Protein AF-A0A2E5VD60-F1 (afdb_monomer_lite)

pLDDT: mean 83.93, std 7.32, range [50.69, 93.19]

Radius of gyration: 13.12 Å; chains: 1; bounding box: 32×21×28 Å

Foldseek 3Di:
DDDDDDDPDDPVVVVVVVVVVVVCPPPDDDPDNVPDDPDDDDDDDDDD

Structure (mmCIF, N/CA/C/O backbone):
data_AF-A0A2E5VD60-F1
#
_entry.id   AF-A0A2E5VD60-F1
#
loop_
_atom_site.group_PDB
_atom_site.id
_atom_site.type_symbol
_atom_site.label_atom_id
_atom_site.label_alt_id
_atom_site.label_comp_id
_atom_site.label_asym_id
_atom_site.label_entity_id
_atom_site.label_seq_id
_atom_site.pdbx_PDB_ins_code
_atom_site.Cartn_x
_atom_site.Cartn_y
_atom_site.Cartn_z
_atom_site.occupancy
_atom_site.B_iso_or_equiv
_atom_site.auth_seq_id
_atom_site.auth_comp_id
_atom_site.auth_asym_id
_atom_site.auth_atom_id
_atom_site.pdbx_PDB_model_num
ATOM 1 N N . ASP A 1 1 ? 7.383 7.965 8.135 1.00 72.44 1 ASP A N 1
ATOM 2 C CA . ASP A 1 1 ? 6.000 8.029 8.644 1.00 72.44 1 ASP A CA 1
ATOM 3 C C . ASP A 1 1 ? 5.014 7.915 7.497 1.00 72.44 1 ASP A C 1
ATOM 5 O O . ASP A 1 1 ? 5.343 8.330 6.390 1.00 72.44 1 ASP A O 1
ATOM 9 N N . VAL A 1 2 ? 3.869 7.277 7.740 1.00 83.06 2 VAL A N 1
ATOM 10 C CA . VAL A 1 2 ? 2.780 7.107 6.763 1.00 83.06 2 VAL A CA 1
ATOM 11 C C . VAL A 1 2 ? 1.728 8.174 7.043 1.00 83.06 2 VAL A C 1
ATOM 13 O O . VAL A 1 2 ? 1.430 8.443 8.202 1.00 83.06 2 VAL A O 1
ATOM 16 N N . VAL A 1 3 ? 1.186 8.788 5.992 1.00 84.31 3 VAL A N 1
ATOM 17 C CA . VAL A 1 3 ? 0.102 9.771 6.094 1.00 84.31 3 VAL A CA 1
ATOM 18 C C . VAL A 1 3 ? -1.040 9.304 5.208 1.00 84.31 3 VAL A C 1
ATOM 20 O O . VAL A 1 3 ? -0.850 9.089 4.011 1.00 84.31 3 VAL A O 1
ATOM 23 N N . VAL A 1 4 ? -2.222 9.146 5.795 1.00 84.81 4 VAL A N 1
ATOM 24 C CA . VAL A 1 4 ? -3.443 8.820 5.057 1.00 84.81 4 VAL A CA 1
ATOM 25 C C . VAL A 1 4 ? -4.101 10.118 4.593 1.00 84.81 4 VAL A C 1
ATOM 27 O O . VAL A 1 4 ? -4.278 11.048 5.377 1.00 84.81 4 VAL A O 1
ATOM 30 N N . GLY A 1 5 ? -4.418 10.190 3.298 1.00 84.75 5 GLY A N 1
ATOM 31 C CA . GLY A 1 5 ? -5.144 11.308 2.695 1.00 84.75 5 GLY A CA 1
ATOM 32 C C . GLY A 1 5 ? -6.647 11.235 2.975 1.00 84.75 5 GLY A C 1
ATOM 33 O O . GLY A 1 5 ? -7.082 10.990 4.095 1.00 84.75 5 GLY A O 1
ATOM 34 N N . GLN A 1 6 ? -7.469 11.437 1.945 1.00 83.06 6 GLN A N 1
ATOM 35 C CA . GLN A 1 6 ? -8.910 11.201 2.060 1.00 83.06 6 GLN A CA 1
ATOM 36 C C . GLN A 1 6 ? -9.179 9.692 2.151 1.00 83.06 6 GLN A C 1
ATOM 38 O O . GLN A 1 6 ? -8.783 8.941 1.263 1.00 83.06 6 GLN A O 1
ATOM 43 N N . CYS A 1 7 ? -9.842 9.249 3.219 1.00 81.94 7 CYS A N 1
ATOM 44 C CA . CYS A 1 7 ? -10.219 7.854 3.433 1.00 81.94 7 CYS A CA 1
ATOM 45 C C . CYS A 1 7 ? -11.632 7.794 4.024 1.00 81.94 7 CYS A C 1
ATOM 47 O O . CYS A 1 7 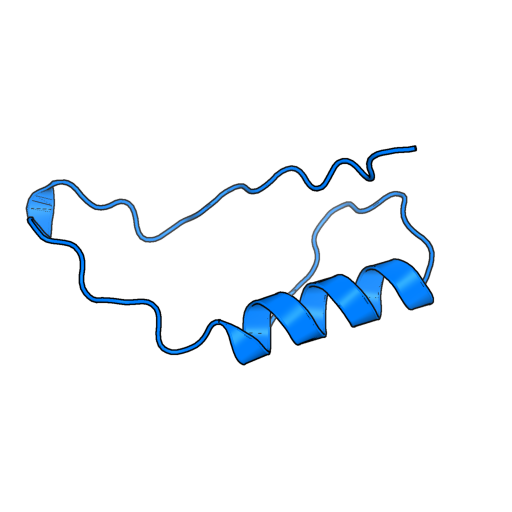? -11.943 8.525 4.961 1.00 81.94 7 CYS A O 1
ATOM 49 N N . ASN A 1 8 ? -12.485 6.933 3.468 1.00 86.00 8 ASN A N 1
ATOM 50 C CA . ASN A 1 8 ? -13.851 6.679 3.940 1.00 86.00 8 ASN A CA 1
ATOM 51 C C . ASN A 1 8 ? -13.939 5.497 4.927 1.00 86.00 8 ASN A C 1
ATOM 53 O O . ASN A 1 8 ? -15.038 5.142 5.348 1.00 86.00 8 ASN A O 1
ATOM 57 N N . GLY A 1 9 ? -12.805 4.869 5.255 1.00 83.50 9 GLY A N 1
ATOM 58 C CA . GLY A 1 9 ? -12.717 3.749 6.188 1.00 83.50 9 GLY A CA 1
ATOM 59 C C . GLY A 1 9 ? -12.747 4.192 7.650 1.00 83.50 9 GLY A C 1
ATOM 60 O O . GLY A 1 9 ? -12.420 5.331 7.984 1.00 83.50 9 GLY A O 1
ATOM 61 N N . ASP A 1 10 ? -13.125 3.273 8.538 1.00 90.12 10 ASP A N 1
ATOM 62 C CA . ASP A 1 10 ? -13.061 3.513 9.977 1.00 90.12 10 ASP A CA 1
ATOM 63 C C . ASP A 1 10 ? -11.614 3.498 10.507 1.00 90.12 10 ASP A C 1
ATOM 65 O O . ASP A 1 10 ? -10.644 3.191 9.806 1.00 90.12 10 ASP A O 1
ATOM 69 N N . GLN A 1 11 ? -11.449 3.823 11.790 1.00 90.31 11 GLN A N 1
ATOM 70 C CA . GLN A 1 11 ? -10.124 3.917 12.397 1.00 90.31 11 GLN A CA 1
ATOM 71 C C . GLN A 1 11 ? -9.381 2.569 12.465 1.00 90.31 11 GLN A C 1
ATOM 73 O O . GLN A 1 11 ? -8.149 2.558 12.524 1.00 90.31 11 GLN A O 1
ATOM 78 N N . VAL A 1 12 ? -10.092 1.438 12.462 1.00 91.25 12 VAL A N 1
ATOM 79 C CA . VAL A 1 12 ? -9.478 0.102 12.463 1.00 91.25 12 VAL A CA 1
ATOM 80 C C . VAL A 1 12 ? -8.906 -0.202 11.082 1.00 91.25 12 VAL A C 1
ATOM 82 O O . VAL A 1 12 ? -7.750 -0.622 10.980 1.00 91.25 12 VAL A O 1
ATOM 85 N N . VAL A 1 13 ? -9.668 0.083 10.024 1.00 88.94 13 VAL A N 1
ATOM 86 C CA . VAL A 1 13 ? -9.216 -0.042 8.633 1.00 88.94 13 VAL A CA 1
ATOM 87 C C . VAL A 1 13 ? -7.997 0.846 8.385 1.00 88.94 13 VAL A C 1
ATOM 89 O O . VAL A 1 13 ? -6.980 0.357 7.896 1.00 88.94 13 VAL A O 1
ATOM 92 N N . ILE A 1 14 ? -8.048 2.115 8.803 1.00 91.06 14 ILE A N 1
ATOM 93 C CA . ILE A 1 14 ? -6.938 3.068 8.643 1.00 91.06 14 ILE A CA 1
ATOM 94 C C . ILE A 1 14 ? -5.649 2.540 9.292 1.00 91.06 14 ILE A C 1
ATOM 96 O O . ILE A 1 14 ? -4.603 2.505 8.644 1.00 91.06 14 ILE A O 1
ATOM 100 N N . ARG A 1 15 ? -5.718 2.048 10.537 1.00 91.62 15 ARG A N 1
ATOM 101 C CA . ARG A 1 15 ? -4.550 1.469 11.228 1.00 91.62 15 ARG A CA 1
ATOM 102 C C . ARG A 1 15 ? -4.001 0.234 10.518 1.00 91.62 15 ARG A C 1
ATOM 104 O O . ARG A 1 15 ? -2.788 0.030 10.493 1.00 91.62 15 ARG A O 1
ATOM 111 N N . SER A 1 16 ? -4.880 -0.596 9.957 1.00 91.50 16 SER A N 1
ATOM 112 C CA . SER A 1 16 ? -4.480 -1.776 9.184 1.00 91.50 16 SER A CA 1
ATOM 113 C C . SER A 1 16 ? -3.689 -1.380 7.932 1.00 91.50 16 SER A C 1
ATOM 115 O O . SER A 1 16 ? -2.632 -1.956 7.663 1.00 91.50 16 SER A O 1
ATOM 117 N N . LEU A 1 17 ? -4.141 -0.338 7.221 1.00 90.31 17 LEU A N 1
ATOM 118 C CA . LEU A 1 17 ? -3.447 0.214 6.054 1.00 90.31 17 LEU A CA 1
ATOM 119 C C . LEU A 1 17 ? -2.069 0.772 6.425 1.00 90.31 17 LEU A C 1
ATOM 121 O O . LEU A 1 17 ? -1.071 0.405 5.803 1.00 90.31 17 LEU A O 1
ATOM 125 N N . GLU A 1 18 ? -1.985 1.600 7.468 1.00 92.00 18 GLU A N 1
ATOM 126 C CA . GLU A 1 18 ? -0.710 2.149 7.949 1.00 92.00 18 GLU A CA 1
ATOM 127 C C . GLU A 1 18 ? 0.281 1.036 8.311 1.00 92.00 18 GLU A C 1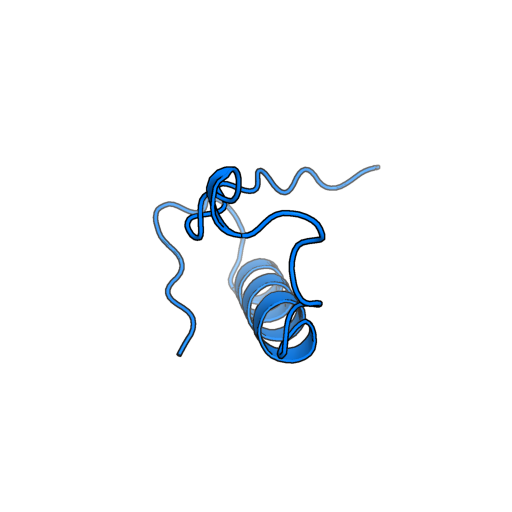
ATOM 129 O O . GLU A 1 18 ? 1.439 1.062 7.885 1.00 92.00 18 GLU A O 1
ATOM 134 N N . ALA A 1 19 ? -0.181 0.022 9.050 1.00 93.19 19 ALA A N 1
ATOM 135 C CA . ALA A 1 19 ? 0.639 -1.120 9.432 1.00 93.19 19 ALA A CA 1
ATOM 136 C C . ALA A 1 19 ? 1.129 -1.917 8.212 1.00 93.19 19 ALA A C 1
ATOM 138 O O . ALA A 1 19 ? 2.294 -2.317 8.177 1.00 93.19 19 ALA A O 1
ATOM 139 N N . ALA A 1 20 ? 0.277 -2.137 7.206 1.00 89.88 20 ALA A N 1
ATOM 140 C CA . ALA A 1 20 ? 0.659 -2.823 5.974 1.00 89.88 20 ALA A CA 1
ATOM 141 C C . ALA A 1 20 ? 1.737 -2.045 5.201 1.00 89.88 20 ALA A C 1
ATOM 143 O O . ALA A 1 20 ? 2.753 -2.627 4.811 1.00 89.88 20 ALA A O 1
ATOM 144 N N . VAL A 1 21 ? 1.564 -0.727 5.051 1.00 89.44 21 VAL A N 1
ATOM 145 C CA . VAL A 1 21 ? 2.537 0.141 4.369 1.00 89.44 21 VAL A CA 1
ATOM 146 C C . VAL A 1 21 ? 3.871 0.144 5.114 1.00 89.44 21 VAL A C 1
ATOM 148 O O . VAL A 1 21 ? 4.913 -0.090 4.503 1.00 89.44 21 VAL A O 1
ATOM 151 N N . LEU A 1 22 ? 3.868 0.315 6.438 1.00 90.62 22 LEU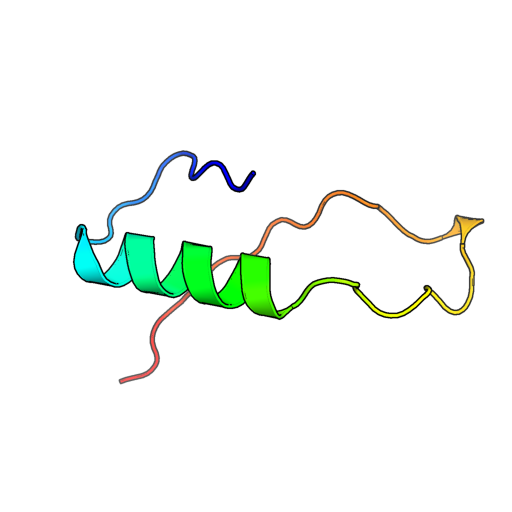 A N 1
ATOM 152 C CA . LEU A 1 22 ? 5.101 0.282 7.231 1.00 90.62 22 LEU A CA 1
ATOM 153 C C . LEU A 1 22 ? 5.824 -1.069 7.124 1.00 90.62 22 LEU A C 1
ATOM 155 O O . LEU A 1 22 ? 7.045 -1.100 6.968 1.00 90.62 22 LEU A O 1
ATOM 159 N N . ARG A 1 23 ? 5.082 -2.184 7.149 1.00 90.94 23 ARG A N 1
ATOM 160 C CA . ARG A 1 23 ? 5.639 -3.544 7.027 1.00 90.94 23 ARG A CA 1
ATOM 161 C C . ARG A 1 23 ? 6.177 -3.868 5.637 1.00 90.94 23 ARG A C 1
ATOM 163 O O . ARG A 1 23 ? 6.985 -4.782 5.517 1.00 90.94 23 ARG A O 1
ATOM 170 N N . SER A 1 24 ? 5.738 -3.153 4.605 1.00 88.31 24 SER A N 1
ATOM 171 C CA . SER A 1 24 ? 6.238 -3.334 3.237 1.00 88.31 24 SER A CA 1
ATOM 172 C C . SER A 1 24 ? 7.629 -2.724 3.010 1.00 88.31 24 SER A C 1
ATOM 174 O O . SER A 1 24 ? 8.245 -2.960 1.973 1.00 88.31 24 SER A O 1
ATOM 176 N N . SER A 1 25 ? 8.147 -1.961 3.979 1.00 86.06 25 SER A N 1
ATOM 177 C CA . SER A 1 25 ? 9.471 -1.349 3.901 1.00 86.06 25 SER A CA 1
ATOM 178 C C . SER A 1 25 ? 10.594 -2.318 4.327 1.00 86.06 25 SER A C 1
ATOM 180 O O . SER A 1 25 ? 10.445 -3.009 5.336 1.00 86.06 25 SER A O 1
ATOM 182 N N . PRO A 1 26 ? 11.751 -2.330 3.635 1.00 88.75 26 PRO A N 1
ATOM 183 C CA . PRO A 1 26 ? 12.041 -1.579 2.418 1.00 88.75 26 PRO A CA 1
ATOM 184 C C . PRO A 1 26 ? 11.419 -2.251 1.189 1.00 88.75 26 PRO A C 1
ATOM 186 O O . PRO A 1 26 ? 11.505 -3.466 1.019 1.00 88.75 26 PRO A O 1
ATOM 189 N N . LEU A 1 27 ? 10.859 -1.441 0.289 1.00 83.38 27 LEU A N 1
ATOM 190 C CA . LEU A 1 27 ? 10.383 -1.952 -0.991 1.00 83.38 27 LEU A CA 1
ATOM 191 C C . LEU A 1 27 ? 11.561 -2.511 -1.812 1.00 83.38 27 LEU A C 1
ATOM 193 O O . LEU A 1 27 ? 12.671 -1.962 -1.760 1.00 83.38 27 LEU A O 1
ATOM 197 N N . PRO A 1 28 ? 11.345 -3.590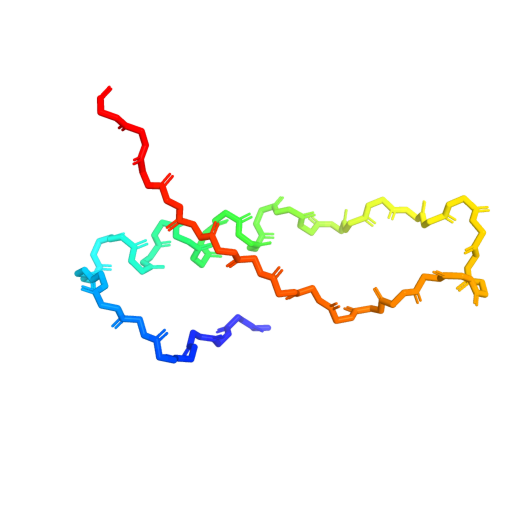 -2.585 1.00 85.75 28 PRO A N 1
ATOM 198 C CA . PRO A 1 28 ? 12.375 -4.145 -3.450 1.00 85.75 28 PRO A CA 1
ATOM 199 C C . PRO A 1 28 ? 12.866 -3.100 -4.458 1.00 85.75 28 PRO A C 1
ATOM 201 O O . PRO A 1 28 ? 12.118 -2.231 -4.910 1.00 85.75 28 PRO A O 1
ATOM 204 N N . ARG A 1 29 ? 14.148 -3.189 -4.828 1.00 84.94 29 ARG A N 1
ATOM 205 C CA . ARG A 1 29 ? 14.726 -2.282 -5.828 1.00 84.94 29 ARG A CA 1
ATOM 206 C C . ARG A 1 29 ? 14.069 -2.521 -7.192 1.00 84.94 29 ARG A C 1
ATOM 208 O O . ARG A 1 29 ? 13.965 -3.680 -7.598 1.00 84.94 29 ARG A O 1
ATOM 215 N N . PRO A 1 30 ? 13.676 -1.459 -7.919 1.00 85.62 30 PRO A N 1
ATOM 216 C CA . PRO A 1 30 ? 13.113 -1.618 -9.249 1.00 85.62 30 PRO A CA 1
ATOM 217 C C . PRO A 1 30 ? 14.171 -2.189 -10.209 1.00 85.62 30 PRO A C 1
ATOM 219 O O . PRO A 1 30 ? 15.336 -1.787 -10.125 1.00 85.62 30 PRO A O 1
ATOM 222 N N . PRO A 1 31 ? 13.791 -3.076 -11.147 1.00 86.31 31 PRO A N 1
ATOM 223 C CA . PRO A 1 31 ? 14.721 -3.641 -12.126 1.00 86.31 31 PRO A CA 1
ATOM 224 C C . PRO A 1 31 ? 15.386 -2.578 -13.011 1.00 86.31 31 PRO A C 1
ATOM 226 O O . PRO A 1 31 ? 16.551 -2.716 -13.373 1.00 86.31 31 PRO A O 1
ATOM 229 N N . ILE A 1 32 ? 14.653 -1.505 -13.339 1.00 90.25 32 ILE A N 1
ATOM 230 C CA . ILE A 1 32 ? 15.131 -0.377 -14.147 1.00 90.25 32 ILE A CA 1
ATOM 231 C C . ILE A 1 32 ? 14.771 0.931 -13.420 1.00 90.25 32 ILE A C 1
ATOM 233 O O . ILE A 1 32 ? 13.629 1.384 -13.509 1.00 90.25 32 ILE A O 1
ATOM 237 N N . PRO A 1 33 ? 15.713 1.563 -12.692 1.00 83.12 33 PRO A N 1
ATOM 238 C CA . PRO A 1 33 ? 15.422 2.729 -11.852 1.00 83.12 33 PRO A CA 1
ATOM 239 C C . PRO A 1 33 ? 14.875 3.944 -12.605 1.00 83.12 33 PRO A C 1
ATOM 241 O O . PRO A 1 33 ? 14.109 4.714 -12.038 1.00 83.12 33 PRO A O 1
ATOM 244 N N . SER A 1 34 ? 15.263 4.118 -13.871 1.00 85.75 34 SER A N 1
ATOM 245 C CA . SER A 1 34 ? 14.848 5.252 -14.704 1.00 85.75 34 SER A CA 1
ATOM 246 C C . SER A 1 34 ? 13.387 5.193 -15.152 1.00 85.75 34 SER A C 1
ATOM 248 O O . SER A 1 34 ? 12.858 6.209 -15.585 1.00 85.75 34 SER A O 1
ATOM 250 N N . LEU A 1 35 ? 12.744 4.026 -15.055 1.00 83.38 35 LEU A N 1
ATOM 25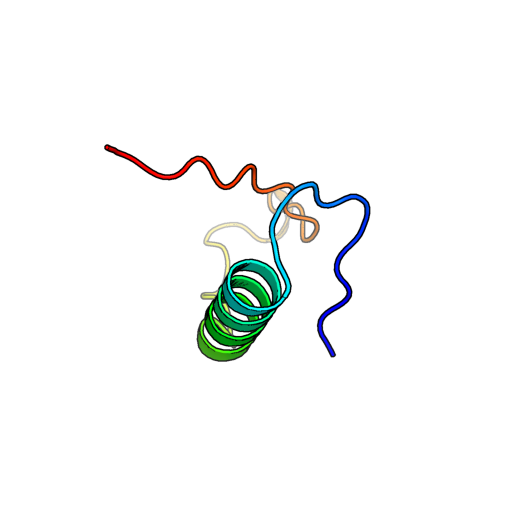1 C CA . LEU A 1 35 ? 11.337 3.825 -15.416 1.00 83.38 35 LEU A CA 1
ATOM 252 C C . LEU A 1 35 ? 10.421 3.757 -14.186 1.00 83.38 35 LEU A C 1
ATOM 254 O O . LEU A 1 35 ? 9.229 3.502 -14.324 1.00 83.38 35 LEU A O 1
ATOM 258 N N . PHE A 1 36 ? 10.971 3.931 -12.981 1.00 82.00 36 PHE A N 1
ATOM 259 C CA . PHE A 1 36 ? 10.231 3.751 -11.740 1.00 82.00 36 P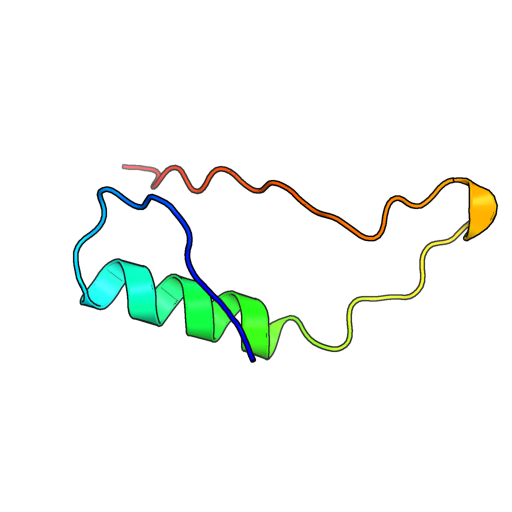HE A CA 1
ATOM 260 C C . PHE A 1 36 ? 9.727 5.084 -11.179 1.00 82.00 36 PHE A C 1
ATOM 262 O O . PHE A 1 36 ? 10.521 5.920 -10.739 1.00 82.00 36 PHE A O 1
ATOM 269 N N . GLU A 1 37 ? 8.405 5.250 -11.113 1.00 78.94 37 GLU A N 1
ATOM 270 C CA . GLU A 1 37 ? 7.790 6.288 -10.287 1.00 78.94 37 GLU A CA 1
ATOM 271 C C . GLU A 1 37 ? 7.802 5.871 -8.814 1.00 78.94 37 GLU A C 1
ATOM 273 O O . GLU A 1 37 ? 7.299 4.817 -8.433 1.00 78.94 37 GLU A O 1
ATOM 278 N N . ARG A 1 38 ? 8.384 6.723 -7.964 1.00 76.12 38 ARG A N 1
ATOM 279 C CA . ARG A 1 38 ? 8.464 6.483 -6.512 1.00 76.12 38 ARG A CA 1
ATOM 280 C C . ARG A 1 38 ? 7.156 6.766 -5.774 1.00 76.12 38 ARG A C 1
ATOM 282 O O . ARG A 1 38 ? 7.055 6.425 -4.599 1.00 76.12 38 ARG A O 1
ATOM 289 N N . ASN A 1 39 ? 6.197 7.401 -6.441 1.00 77.50 39 ASN A N 1
ATOM 290 C CA . ASN A 1 39 ? 4.885 7.694 -5.888 1.00 77.50 39 ASN A CA 1
ATOM 291 C C . ASN A 1 39 ? 3.918 6.601 -6.333 1.00 77.50 39 ASN A C 1
ATOM 293 O O . ASN A 1 39 ? 3.734 6.383 -7.525 1.00 77.50 39 ASN A O 1
ATOM 297 N N . LEU A 1 40 ? 3.310 5.918 -5.368 1.00 76.31 40 LEU A N 1
ATOM 298 C CA . LEU A 1 40 ? 2.321 4.879 -5.623 1.00 76.31 40 LEU A CA 1
ATOM 299 C C . LEU A 1 40 ? 0.962 5.381 -5.147 1.00 76.31 40 LEU A C 1
ATOM 301 O O . LEU A 1 40 ? 0.818 5.773 -3.989 1.00 76.31 40 LEU A O 1
ATOM 305 N N . ILE A 1 41 ? -0.024 5.356 -6.040 1.00 78.94 41 ILE A N 1
ATOM 306 C CA . ILE A 1 41 ? -1.433 5.543 -5.695 1.00 78.94 41 ILE A CA 1
ATOM 307 C C . ILE A 1 41 ? -2.045 4.146 -5.648 1.00 78.94 41 ILE A C 1
ATOM 309 O O . ILE A 1 41 ? -1.979 3.413 -6.634 1.00 78.94 41 ILE A O 1
ATOM 313 N N . ILE A 1 42 ? -2.568 3.756 -4.486 1.00 77.56 42 ILE A N 1
ATOM 314 C CA . ILE A 1 42 ? -3.117 2.420 -4.252 1.00 77.56 42 ILE A CA 1
ATOM 315 C C . ILE A 1 42 ? -4.555 2.573 -3.768 1.00 77.56 42 ILE A C 1
ATOM 317 O O . ILE A 1 42 ? -4.785 3.110 -2.684 1.00 77.56 42 ILE A O 1
ATOM 321 N N . ASP A 1 43 ? -5.496 2.052 -4.550 1.00 79.81 43 ASP A N 1
ATOM 322 C CA . ASP A 1 43 ? -6.897 1.950 -4.157 1.00 79.81 43 ASP A CA 1
ATOM 323 C C . ASP A 1 43 ? -7.124 0.612 -3.449 1.00 79.81 43 ASP A C 1
ATOM 325 O O . ASP A 1 43 ? -7.033 -0.460 -4.051 1.00 79.81 43 ASP A O 1
ATOM 329 N N . PHE A 1 44 ? -7.398 0.667 -2.146 1.00 74.12 44 PHE A N 1
ATOM 330 C CA . PHE A 1 44 ? -7.729 -0.516 -1.357 1.00 74.12 44 PHE A CA 1
ATOM 331 C C . PHE A 1 44 ? -9.232 -0.770 -1.409 1.00 74.12 44 PHE A C 1
ATOM 333 O O . PHE A 1 44 ? -10.019 -0.013 -0.842 1.00 74.12 44 PHE A O 1
ATOM 340 N N . ILE A 1 45 ? -9.616 -1.861 -2.063 1.00 80.00 45 ILE A N 1
ATOM 341 C CA . ILE A 1 45 ? -11.002 -2.317 -2.161 1.00 80.00 45 ILE A CA 1
ATOM 342 C C . ILE A 1 45 ? -11.077 -3.662 -1.428 1.00 80.00 45 ILE A C 1
ATOM 344 O O . ILE A 1 45 ? -10.434 -4.614 -1.873 1.00 80.00 45 ILE A O 1
ATOM 348 N N . PRO A 1 46 ? -11.782 -3.753 -0.286 1.00 74.00 46 PRO A N 1
ATOM 349 C CA . PRO A 1 46 ? -11.990 -5.027 0.391 1.00 74.00 46 PRO A CA 1
ATOM 350 C C . PRO A 1 46 ? -12.772 -5.973 -0.522 1.00 74.00 46 PRO A C 1
ATOM 352 O O . PRO A 1 46 ? -13.762 -5.555 -1.123 1.00 74.00 46 PRO A O 1
ATOM 355 N N . ASP A 1 47 ? -12.337 -7.227 -0.614 1.00 76.19 47 ASP A N 1
ATOM 356 C CA . ASP A 1 47 ? -13.147 -8.284 -1.224 1.00 76.19 47 ASP A CA 1
ATOM 357 C C . ASP A 1 47 ? -14.165 -8.808 -0.193 1.00 76.19 47 ASP A C 1
ATOM 359 O O . ASP A 1 47 ? -13.911 -8.718 1.016 1.00 76.19 47 ASP A O 1
ATOM 363 N N . ASN A 1 48 ? -15.317 -9.294 -0.665 1.00 50.69 48 ASN A N 1
ATOM 364 C CA . ASN A 1 48 ? -16.414 -9.785 0.189 1.00 50.69 48 ASN A CA 1
ATOM 365 C C . ASN A 1 48 ? -16.103 -11.129 0.859 1.00 50.69 48 ASN A C 1
ATOM 367 O O . ASN A 1 48 ? -15.540 -12.019 0.184 1.00 50.69 48 ASN A O 1
#

Sequence (48 aa):
DVVVGQCNGDQVVIRSLEAAVLRSSPLPRPPIPSLFERNLIIDFIPDN

Secondary structure (DSSP, 8-state):
-----S--S-HHHHHHHHHHHHHTPSPPPPSSGGG--S----------